Protein AF-A0A318Q8C8-F1 (afdb_monomer)

Organism: NCBI:txid2021998

Sequence (107 aa):
MRKALLVGFGILGLSGMAVTSAHADDCAQASDYDACVAKQKMRHEGHVAREKAHTAHDEASNDTRDVKDWGNRTGKKLDNWSHDTGNKMDRWSHKTGSDMSKFFTGK

Structure (mmCIF, N/CA/C/O backbone):
data_AF-A0A318Q8C8-F1
#
_entry.id   AF-A0A318Q8C8-F1
#
loop_
_atom_site.group_PDB
_atom_site.id
_atom_site.type_symbol
_atom_site.label_atom_id
_atom_site.label_alt_id
_atom_site.label_comp_id
_atom_site.label_asym_id
_atom_site.label_entity_id
_atom_site.label_seq_id
_atom_site.pdbx_PDB_ins_code
_atom_site.Cartn_x
_atom_site.Cartn_y
_atom_site.Cartn_z
_atom_site.occupancy
_atom_site.B_iso_or_equiv
_atom_site.auth_seq_id
_atom_site.auth_comp_id
_atom_site.auth_asym_id
_atom_site.auth_atom_id
_atom_site.pdbx_PDB_model_num
ATOM 1 N N . MET A 1 1 ? -26.235 4.166 -9.195 1.00 38.91 1 MET A N 1
ATOM 2 C CA . MET A 1 1 ? -25.987 4.160 -10.651 1.00 38.91 1 MET A CA 1
ATOM 3 C C . MET A 1 1 ? -24.550 4.599 -10.914 1.00 38.91 1 MET A C 1
ATOM 5 O O . MET A 1 1 ? -24.144 5.603 -10.359 1.00 38.91 1 MET A O 1
ATOM 9 N N . ARG A 1 2 ? -23.833 3.801 -11.725 1.00 42.03 2 ARG A N 1
ATOM 10 C CA . ARG A 1 2 ? -22.588 4.057 -12.489 1.00 42.03 2 ARG A CA 1
ATOM 11 C C . ARG A 1 2 ? -21.310 4.490 -11.738 1.00 42.03 2 ARG A C 1
ATOM 13 O O . ARG A 1 2 ? -21.068 5.663 -11.493 1.00 42.03 2 ARG A O 1
ATOM 20 N N . LYS A 1 3 ? -20.449 3.488 -11.504 1.00 42.53 3 LYS A N 1
ATOM 21 C CA . LYS A 1 3 ? -18.989 3.600 -11.351 1.00 42.53 3 LYS A CA 1
ATOM 22 C C . LYS A 1 3 ? -18.372 3.913 -12.723 1.00 42.53 3 LYS A C 1
ATOM 24 O O . LYS A 1 3 ? -18.685 3.210 -13.679 1.00 42.53 3 LYS A O 1
ATOM 29 N N . ALA A 1 4 ? -17.495 4.908 -12.811 1.00 48.88 4 ALA A N 1
ATOM 30 C CA . ALA A 1 4 ? -16.668 5.162 -13.989 1.00 48.88 4 ALA A CA 1
ATOM 31 C C . ALA A 1 4 ? -15.197 4.952 -13.607 1.00 48.88 4 ALA A C 1
ATOM 33 O O . ALA A 1 4 ? -14.548 5.850 -13.081 1.00 48.88 4 ALA A O 1
ATOM 34 N N . LEU A 1 5 ? -14.692 3.737 -13.827 1.00 49.25 5 LEU A N 1
ATOM 35 C CA . LEU A 1 5 ? -13.258 3.456 -13.864 1.00 49.25 5 LEU A CA 1
ATOM 36 C C . LEU A 1 5 ? -12.826 3.567 -15.326 1.00 49.25 5 LEU A C 1
ATOM 38 O O . LEU A 1 5 ? -12.934 2.610 -16.088 1.00 49.25 5 LEU A O 1
ATOM 42 N N . LEU A 1 6 ? -12.390 4.760 -15.725 1.00 50.31 6 LEU A N 1
ATOM 43 C CA . LEU A 1 6 ? -11.644 4.954 -16.963 1.00 50.31 6 LEU A CA 1
ATOM 44 C C . LEU A 1 6 ? -10.169 4.701 -16.651 1.00 50.31 6 LEU A C 1
ATOM 46 O O . LEU A 1 6 ? -9.428 5.611 -16.293 1.00 50.31 6 LEU A O 1
ATOM 50 N N . VAL A 1 7 ? -9.756 3.439 -16.761 1.00 51.81 7 VAL A N 1
ATOM 51 C CA . VAL A 1 7 ? -8.338 3.080 -16.855 1.00 51.81 7 VAL A CA 1
ATOM 52 C C . VAL A 1 7 ? -7.919 3.381 -18.289 1.00 51.81 7 VAL A C 1
ATOM 54 O O . VAL A 1 7 ? -8.102 2.573 -19.198 1.00 51.81 7 VAL A O 1
ATOM 57 N N . GLY A 1 8 ? -7.445 4.606 -18.504 1.00 47.47 8 GLY A N 1
ATOM 58 C CA . GLY A 1 8 ? -6.862 5.027 -19.768 1.00 47.47 8 GLY A CA 1
ATOM 59 C C . GLY A 1 8 ? -5.532 4.318 -19.991 1.00 47.47 8 GLY A C 1
ATOM 60 O O . GLY A 1 8 ? -4.508 4.739 -19.464 1.00 47.47 8 GLY A O 1
ATOM 61 N N . PHE A 1 9 ? -5.539 3.259 -20.799 1.00 56.56 9 PHE A N 1
ATOM 62 C CA . PHE A 1 9 ? -4.336 2.761 -21.464 1.00 56.56 9 PHE A CA 1
ATOM 63 C C . PHE A 1 9 ? -3.963 3.742 -22.584 1.00 56.56 9 PHE A C 1
ATOM 65 O O . PHE A 1 9 ? -4.350 3.583 -23.740 1.00 56.56 9 PHE A O 1
ATOM 72 N N . GLY A 1 10 ? -3.262 4.810 -22.210 1.00 44.00 10 GLY A N 1
ATOM 73 C CA . GLY A 1 10 ? -2.745 5.824 -23.121 1.00 44.00 10 GLY A CA 1
ATOM 74 C C . GLY A 1 10 ? -1.294 5.544 -23.499 1.00 44.00 10 GLY A C 1
ATOM 75 O O . GLY A 1 10 ? -0.394 5.917 -22.763 1.00 44.00 10 GLY A O 1
ATOM 76 N N . ILE A 1 11 ? -1.113 4.899 -24.655 1.00 53.81 11 ILE A N 1
ATOM 77 C CA . ILE A 1 11 ? 0.009 5.050 -25.597 1.00 53.81 11 ILE A CA 1
ATOM 78 C C . ILE A 1 11 ? 1.415 4.985 -24.966 1.00 53.81 11 ILE A C 1
ATOM 80 O O . ILE A 1 11 ? 2.000 5.994 -24.576 1.00 53.81 11 ILE A O 1
ATOM 84 N N . LEU A 1 12 ? 2.023 3.793 -25.002 1.00 51.56 12 LEU A N 1
ATOM 85 C CA . LEU A 1 12 ? 3.482 3.667 -25.053 1.00 51.56 12 LEU A CA 1
ATOM 86 C C . LEU A 1 12 ? 3.952 4.333 -26.351 1.00 51.56 12 LEU A C 1
ATOM 88 O O . LEU A 1 12 ? 3.961 3.719 -27.417 1.00 51.56 12 LEU A O 1
ATOM 92 N N . GLY A 1 13 ? 4.263 5.626 -26.256 1.00 45.12 13 GLY A N 1
ATOM 93 C CA . GLY A 1 13 ? 4.914 6.382 -27.310 1.00 45.12 13 GLY A CA 1
ATOM 94 C C . GLY A 1 13 ? 6.204 5.668 -27.674 1.00 45.12 13 GLY A C 1
ATOM 95 O O . GLY A 1 13 ? 7.108 5.528 -26.849 1.00 45.12 13 GLY A O 1
ATOM 96 N N . LEU A 1 14 ? 6.245 5.172 -28.904 1.00 54.75 14 LEU A N 1
ATOM 97 C CA . LEU A 1 14 ? 7.402 4.556 -29.523 1.00 54.75 14 LEU A CA 1
ATOM 98 C C . LEU A 1 14 ? 8.456 5.654 -29.759 1.00 54.75 14 LEU A C 1
ATOM 100 O O . LEU A 1 14 ? 8.647 6.122 -30.875 1.00 54.75 14 LEU A O 1
ATOM 104 N N . SER A 1 15 ? 9.130 6.103 -28.701 1.00 47.97 15 SER A N 1
ATOM 105 C CA . SER A 1 15 ? 10.286 7.001 -28.790 1.00 47.97 15 SER A CA 1
ATOM 106 C C . SER A 1 15 ? 11.523 6.201 -29.193 1.00 47.97 15 SER A C 1
ATOM 108 O O . SER A 1 15 ? 12.512 6.126 -28.471 1.00 47.97 15 SER A O 1
ATOM 110 N N . GLY A 1 16 ? 11.456 5.546 -30.349 1.00 51.94 16 GLY A N 1
ATOM 111 C CA . GLY A 1 16 ? 12.640 5.093 -31.053 1.00 51.94 16 GLY A CA 1
ATOM 112 C C . GLY A 1 16 ? 13.087 6.230 -31.951 1.00 51.94 16 GLY A C 1
ATOM 113 O O . GLY A 1 16 ? 12.401 6.472 -32.930 1.00 51.94 16 GLY A O 1
ATOM 114 N N . MET A 1 17 ? 14.175 6.922 -31.596 1.00 49.19 17 MET A N 1
ATOM 115 C CA . MET A 1 17 ? 15.097 7.662 -32.485 1.00 49.19 17 MET A CA 1
ATOM 116 C C . MET A 1 17 ? 15.894 8.691 -31.669 1.00 49.19 17 MET A C 1
ATOM 118 O O . MET A 1 17 ? 15.594 9.876 -31.685 1.00 49.19 17 MET A O 1
ATOM 122 N N . ALA A 1 18 ? 16.913 8.230 -30.943 1.00 46.72 18 ALA A N 1
ATOM 123 C CA . ALA A 1 18 ? 18.075 9.043 -30.562 1.00 46.72 18 ALA A CA 1
ATOM 124 C C . ALA A 1 18 ? 19.176 8.121 -30.018 1.00 46.72 18 ALA A C 1
ATOM 126 O O . ALA A 1 18 ? 19.564 8.199 -28.859 1.00 46.72 18 ALA A O 1
ATOM 127 N N . VAL A 1 19 ? 19.652 7.190 -30.843 1.00 50.44 19 VAL A N 1
ATOM 128 C CA . VAL A 1 19 ? 20.872 6.432 -30.536 1.00 50.44 19 VAL A CA 1
ATOM 129 C C . VAL A 1 19 ? 21.773 6.528 -31.754 1.00 50.44 19 VAL A C 1
ATOM 131 O O . VAL A 1 19 ? 21.884 5.597 -32.541 1.00 50.44 19 VAL A O 1
ATOM 134 N N . THR A 1 20 ? 22.340 7.707 -31.978 1.00 52.28 20 THR A N 1
ATOM 135 C CA . THR A 1 20 ? 23.232 7.951 -33.117 1.00 52.28 20 THR A CA 1
ATOM 136 C C . THR A 1 20 ? 24.410 8.801 -32.660 1.00 52.28 20 THR A C 1
ATOM 138 O O . THR A 1 20 ? 24.483 9.983 -32.976 1.00 52.28 20 THR A O 1
ATOM 141 N N . SER A 1 21 ? 25.298 8.210 -31.860 1.00 49.47 21 SER A N 1
ATOM 142 C CA . SER A 1 21 ? 26.717 8.610 -31.820 1.00 49.47 21 SER A CA 1
ATOM 143 C C . SER A 1 21 ? 27.542 7.688 -30.925 1.00 49.47 21 SER A C 1
ATOM 145 O O . SER A 1 21 ? 28.518 7.137 -31.399 1.00 49.47 21 SER A O 1
ATOM 147 N N . ALA A 1 22 ? 27.119 7.405 -29.688 1.00 52.91 22 ALA A N 1
ATOM 148 C CA . ALA A 1 22 ? 27.975 6.680 -28.732 1.00 52.91 22 ALA A CA 1
ATOM 149 C C . ALA A 1 22 ? 28.172 5.169 -29.008 1.00 52.91 22 ALA A C 1
ATOM 151 O O . ALA A 1 22 ? 29.115 4.578 -28.499 1.00 52.91 22 ALA A O 1
ATOM 152 N N . HIS A 1 23 ?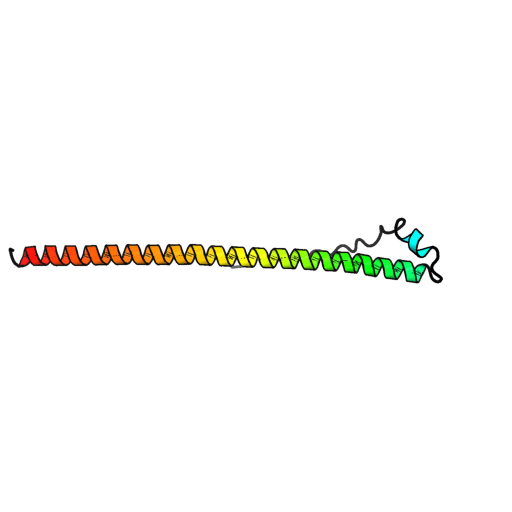 27.292 4.531 -29.788 1.00 53.00 23 HIS A N 1
ATOM 153 C CA . HIS A 1 23 ? 27.358 3.089 -30.094 1.00 53.00 23 HIS A CA 1
ATOM 154 C C . HIS A 1 23 ? 27.922 2.777 -31.487 1.00 53.00 23 HIS A C 1
ATOM 156 O O . HIS A 1 23 ? 28.181 1.622 -31.810 1.00 53.00 23 HIS A O 1
ATOM 162 N N . ALA A 1 24 ? 28.092 3.800 -32.327 1.00 55.44 24 ALA A N 1
ATOM 163 C CA . ALA A 1 24 ? 28.629 3.629 -33.673 1.00 55.44 24 ALA A CA 1
ATOM 164 C C . ALA A 1 24 ? 30.132 3.307 -33.637 1.00 55.44 24 ALA A C 1
ATOM 166 O O . ALA A 1 24 ? 30.601 2.488 -34.425 1.00 55.44 24 ALA A O 1
ATOM 167 N N . ASP A 1 25 ? 30.863 3.896 -32.685 1.00 62.47 25 ASP A N 1
ATOM 168 C CA . ASP A 1 25 ? 32.318 3.761 -32.572 1.00 62.47 25 ASP A CA 1
ATOM 169 C C . ASP A 1 25 ? 32.763 2.338 -32.173 1.00 62.47 25 ASP A C 1
ATOM 171 O O . ASP A 1 25 ? 33.745 1.833 -32.715 1.00 62.47 25 ASP A O 1
ATOM 175 N N . ASP A 1 26 ? 32.003 1.638 -31.319 1.00 69.56 26 ASP A N 1
ATOM 176 C CA . ASP A 1 26 ? 32.272 0.234 -30.944 1.00 69.56 26 ASP A CA 1
ATOM 177 C C . ASP A 1 26 ? 32.000 -0.752 -32.095 1.00 69.56 26 ASP A C 1
ATOM 179 O O . ASP A 1 26 ? 32.615 -1.816 -32.187 1.00 69.56 26 ASP A O 1
ATOM 183 N N . CYS A 1 27 ? 31.073 -0.402 -32.990 1.00 78.62 27 CYS A N 1
ATOM 184 C CA . CYS A 1 27 ? 30.696 -1.219 -34.142 1.00 78.62 27 CYS A CA 1
ATOM 185 C C . CYS A 1 27 ? 31.500 -0.890 -35.408 1.00 78.62 27 CYS A C 1
ATOM 187 O O . CYS A 1 27 ? 31.387 -1.615 -36.395 1.00 78.62 27 CYS A O 1
ATOM 189 N N . ALA A 1 28 ? 32.337 0.153 -35.395 1.00 75.44 28 ALA A N 1
ATOM 190 C CA . ALA A 1 28 ? 33.095 0.607 -36.563 1.00 75.44 28 ALA A CA 1
ATOM 191 C C . ALA A 1 28 ? 34.111 -0.431 -37.086 1.00 75.44 28 ALA A C 1
ATOM 193 O O . ALA A 1 28 ? 34.444 -0.425 -38.269 1.00 75.44 28 ALA A O 1
ATOM 194 N N . GLN A 1 29 ? 34.586 -1.341 -36.226 1.00 78.56 29 GLN A N 1
ATOM 195 C CA . GLN A 1 29 ? 35.453 -2.469 -36.605 1.00 78.56 29 GLN A CA 1
ATOM 196 C C . GLN A 1 29 ? 34.688 -3.779 -36.859 1.00 78.56 29 GLN A C 1
ATOM 198 O O . GLN A 1 29 ? 35.304 -4.798 -37.181 1.00 78.56 29 GLN A O 1
ATOM 203 N N . ALA A 1 30 ? 33.361 -3.796 -36.704 1.00 80.31 30 ALA A N 1
ATOM 204 C CA . ALA A 1 30 ? 32.572 -4.995 -36.942 1.00 80.31 30 ALA A CA 1
ATOM 205 C C . ALA A 1 30 ? 32.485 -5.301 -38.445 1.00 80.31 30 ALA A C 1
ATOM 207 O O . ALA A 1 30 ? 32.282 -4.412 -39.266 1.00 80.31 30 ALA A O 1
ATOM 208 N N . SER A 1 31 ? 32.575 -6.586 -38.801 1.00 79.12 31 SER A N 1
ATOM 209 C CA . SER A 1 31 ? 32.413 -7.043 -40.192 1.00 79.12 31 SER A CA 1
ATOM 210 C C . SER A 1 31 ? 31.022 -6.745 -40.768 1.00 79.12 31 SER A C 1
ATOM 212 O O . SER A 1 31 ? 30.868 -6.731 -41.986 1.00 79.12 31 SER A O 1
ATOM 214 N N . ASP A 1 32 ? 30.023 -6.552 -39.906 1.00 85.50 32 ASP A N 1
ATOM 215 C CA . ASP A 1 32 ? 28.659 -6.167 -40.260 1.00 85.50 32 ASP A CA 1
ATOM 216 C C . ASP A 1 32 ? 28.183 -5.104 -39.258 1.00 85.50 32 ASP A C 1
ATOM 218 O O . ASP A 1 32 ? 27.825 -5.400 -38.110 1.00 85.50 32 ASP A O 1
ATOM 222 N N . TYR A 1 33 ? 28.274 -3.847 -39.689 1.00 83.56 33 TYR A N 1
ATOM 223 C CA . TYR A 1 33 ? 27.965 -2.674 -38.877 1.00 83.56 33 TYR A CA 1
ATOM 224 C C . TYR A 1 33 ? 26.481 -2.624 -38.489 1.00 83.56 33 TYR A C 1
ATOM 226 O O . TYR A 1 33 ? 26.160 -2.413 -37.317 1.00 83.56 33 TYR A O 1
ATOM 234 N N . ASP A 1 34 ? 25.575 -2.891 -39.435 1.00 84.25 34 ASP A N 1
ATOM 235 C CA . ASP A 1 34 ? 24.129 -2.834 -39.199 1.00 84.25 34 ASP A CA 1
ATOM 236 C C . ASP A 1 34 ? 23.685 -3.916 -38.208 1.00 84.25 34 ASP A C 1
ATOM 238 O O . ASP A 1 34 ? 22.917 -3.641 -37.278 1.00 84.25 34 ASP A O 1
ATOM 242 N N . ALA A 1 35 ? 24.225 -5.133 -38.334 1.00 84.31 35 ALA A N 1
ATOM 243 C CA . ALA A 1 35 ? 23.962 -6.202 -37.376 1.00 84.31 35 ALA A CA 1
ATOM 244 C C . ALA A 1 35 ? 24.497 -5.870 -35.970 1.00 84.31 35 ALA A C 1
ATOM 246 O O . ALA A 1 35 ? 23.846 -6.182 -34.964 1.00 84.31 35 ALA A O 1
ATOM 247 N N . CYS A 1 36 ? 25.665 -5.224 -35.880 1.00 87.25 36 CYS A N 1
ATOM 248 C CA . CYS A 1 36 ? 26.261 -4.812 -34.610 1.00 87.25 36 CYS A CA 1
ATOM 249 C C . CYS A 1 36 ? 25.408 -3.750 -33.897 1.00 87.25 36 CYS A C 1
ATOM 251 O O . CYS A 1 36 ? 25.019 -3.945 -32.739 1.00 87.25 36 CYS A O 1
ATOM 253 N N . VAL A 1 37 ? 25.024 -2.685 -34.609 1.00 85.75 37 VAL A N 1
ATOM 254 C CA . VAL A 1 37 ? 24.189 -1.600 -34.071 1.00 85.75 37 VAL A CA 1
ATOM 255 C C . VAL A 1 37 ? 22.815 -2.124 -33.648 1.00 85.75 37 VAL A C 1
ATOM 257 O O . VAL A 1 37 ? 22.342 -1.817 -32.549 1.00 85.75 37 VAL A O 1
ATOM 260 N N . ALA A 1 38 ? 22.187 -2.978 -34.465 1.00 86.25 38 ALA A N 1
ATOM 261 C CA . ALA A 1 38 ? 20.909 -3.601 -34.126 1.00 86.25 38 ALA A CA 1
ATOM 262 C C . ALA A 1 38 ? 21.001 -4.432 -32.835 1.00 86.25 38 ALA A C 1
ATOM 264 O O . ALA A 1 38 ? 20.150 -4.318 -31.949 1.00 86.25 38 ALA A O 1
ATOM 265 N N . LYS A 1 39 ? 22.063 -5.231 -32.678 1.00 84.75 39 LYS A N 1
ATOM 266 C CA . LYS A 1 39 ? 22.284 -6.042 -31.474 1.00 84.75 39 LYS A CA 1
ATOM 267 C C . LYS A 1 39 ? 22.503 -5.179 -30.233 1.00 84.75 39 LYS A C 1
ATOM 269 O O . LYS A 1 39 ? 21.986 -5.511 -29.165 1.00 84.75 39 LYS A O 1
ATOM 274 N N . GLN A 1 40 ? 23.246 -4.083 -30.353 1.00 85.88 40 GLN A N 1
ATOM 275 C CA . GLN A 1 40 ? 23.514 -3.184 -29.233 1.00 85.88 40 GLN A CA 1
ATOM 276 C C . GLN A 1 40 ? 22.256 -2.428 -28.799 1.00 85.88 40 GLN A C 1
ATOM 278 O O . GLN A 1 40 ? 21.994 -2.329 -27.601 1.00 85.88 40 GLN A O 1
ATOM 283 N N . LYS A 1 41 ? 21.415 -2.013 -29.753 1.00 85.56 41 LYS A N 1
ATOM 284 C CA . LYS A 1 41 ? 20.097 -1.438 -29.464 1.00 85.56 41 LYS A CA 1
ATOM 285 C C . LYS A 1 41 ? 19.213 -2.411 -28.682 1.00 85.56 41 LYS A C 1
ATOM 287 O O . LYS A 1 41 ? 18.715 -2.055 -27.619 1.00 85.56 41 LYS A O 1
ATOM 292 N N . MET A 1 42 ? 19.109 -3.662 -29.133 1.00 80.56 42 MET A N 1
ATOM 293 C CA . MET A 1 42 ? 18.342 -4.697 -28.425 1.00 80.56 42 MET A CA 1
ATOM 294 C C . MET A 1 42 ? 18.892 -4.980 -27.022 1.00 80.56 42 MET A C 1
ATOM 296 O O . MET A 1 42 ? 18.130 -5.213 -26.084 1.00 80.56 42 MET A O 1
ATOM 300 N N . ARG A 1 43 ? 20.220 -4.951 -26.847 1.00 85.75 43 ARG A N 1
ATOM 301 C CA . ARG A 1 43 ? 20.853 -5.076 -25.526 1.00 85.75 43 ARG A CA 1
ATOM 302 C C . ARG A 1 43 ? 20.484 -3.904 -24.627 1.00 85.75 43 ARG A C 1
ATOM 304 O O . ARG A 1 43 ? 20.082 -4.144 -23.495 1.00 85.75 43 ARG A O 1
ATOM 311 N N . HIS A 1 44 ? 20.601 -2.673 -25.116 1.00 85.81 44 HIS A N 1
ATOM 312 C CA . HIS A 1 44 ? 20.274 -1.473 -24.352 1.00 85.81 44 HIS A CA 1
ATOM 313 C C . HIS A 1 44 ? 18.800 -1.461 -23.937 1.00 85.81 44 HIS A C 1
ATOM 315 O O . HIS A 1 44 ? 18.496 -1.341 -22.754 1.00 85.81 44 HIS A O 1
ATOM 321 N N . GLU A 1 45 ? 17.888 -1.696 -24.881 1.00 86.38 45 GLU A N 1
ATOM 322 C CA . GLU A 1 45 ? 16.454 -1.799 -24.601 1.00 86.38 45 GLU A CA 1
ATOM 323 C C . GLU A 1 45 ? 16.151 -2.940 -23.620 1.00 86.38 45 GLU A C 1
ATOM 325 O O . GLU A 1 45 ? 15.363 -2.765 -22.691 1.00 86.38 45 GLU A O 1
ATOM 330 N N . GLY A 1 46 ? 16.836 -4.081 -23.751 1.00 88.25 46 GLY A N 1
ATOM 331 C CA . GLY A 1 46 ? 16.740 -5.191 -22.806 1.00 88.25 46 GLY A CA 1
ATOM 332 C C . GLY A 1 46 ? 17.239 -4.841 -21.399 1.00 88.25 46 GLY A C 1
ATOM 333 O O . GLY A 1 46 ? 16.618 -5.242 -20.415 1.00 88.25 46 GLY A O 1
ATOM 334 N N . HIS A 1 47 ? 18.327 -4.076 -21.281 1.00 89.94 47 HIS A N 1
ATOM 335 C CA . HIS A 1 47 ? 18.841 -3.596 -19.998 1.00 89.94 47 HIS A CA 1
ATOM 336 C C . HIS A 1 47 ? 17.874 -2.612 -19.338 1.00 89.94 47 HIS A C 1
ATOM 338 O O . HIS A 1 47 ? 17.544 -2.799 -18.171 1.00 89.94 47 HIS A O 1
ATOM 344 N N . VAL A 1 48 ? 17.352 -1.644 -20.094 1.00 91.06 48 VAL A N 1
ATOM 345 C CA . VAL A 1 48 ? 16.363 -0.673 -19.603 1.00 91.06 48 VAL A CA 1
ATOM 346 C C . VAL A 1 48 ? 15.068 -1.370 -19.182 1.00 91.06 48 VAL A C 1
ATOM 348 O O . VAL A 1 48 ? 14.513 -1.075 -18.125 1.00 91.06 48 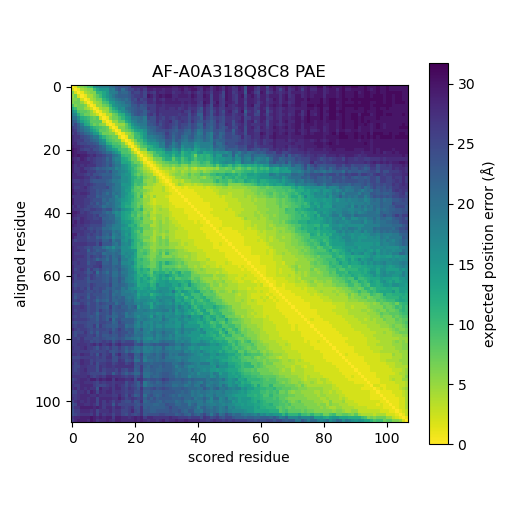VAL A O 1
ATOM 351 N N . ALA A 1 49 ? 14.575 -2.323 -19.978 1.00 90.56 49 ALA A N 1
ATOM 352 C CA . ALA A 1 49 ? 13.388 -3.100 -19.630 1.00 90.56 49 ALA A CA 1
ATOM 353 C C . ALA A 1 49 ? 13.606 -3.929 -18.356 1.00 90.56 49 ALA A C 1
ATOM 355 O O . ALA A 1 49 ? 12.731 -3.983 -17.492 1.00 90.56 49 ALA A O 1
ATOM 356 N N . ARG A 1 50 ? 14.787 -4.541 -18.214 1.00 89.94 50 ARG A N 1
ATOM 357 C CA . ARG A 1 50 ? 15.163 -5.296 -17.016 1.00 89.94 50 ARG A CA 1
ATOM 358 C C . ARG A 1 50 ? 15.239 -4.395 -15.788 1.00 89.94 50 ARG A C 1
ATOM 360 O O . ARG A 1 50 ? 14.699 -4.770 -14.757 1.00 89.94 50 ARG A O 1
ATOM 367 N N . GLU A 1 51 ? 15.889 -3.243 -15.886 1.00 92.19 51 GLU A N 1
ATOM 368 C CA . GLU A 1 51 ? 15.991 -2.273 -14.793 1.00 92.19 51 GLU A CA 1
ATOM 369 C C . GLU A 1 51 ? 14.605 -1.840 -14.310 1.00 92.19 51 GLU A C 1
ATOM 371 O O . GLU A 1 51 ? 14.298 -1.990 -13.132 1.00 92.19 51 GLU A O 1
ATOM 376 N N . LYS A 1 52 ? 13.720 -1.446 -15.235 1.00 93.06 52 LYS A N 1
ATOM 377 C CA . LYS A 1 52 ? 12.330 -1.102 -14.905 1.00 93.06 52 LYS A CA 1
ATOM 378 C C . LYS A 1 52 ? 11.583 -2.251 -14.231 1.00 93.06 52 LYS A C 1
ATOM 380 O O . LYS A 1 52 ? 10.814 -2.011 -13.306 1.00 93.06 52 LYS A O 1
ATOM 385 N N . ALA A 1 53 ? 11.799 -3.489 -14.677 1.00 88.94 53 ALA A N 1
ATOM 386 C CA . ALA A 1 53 ? 11.188 -4.660 -14.053 1.00 88.94 53 ALA A CA 1
ATOM 387 C C . ALA A 1 53 ? 11.696 -4.890 -12.618 1.00 88.94 53 ALA A C 1
ATOM 389 O O . ALA A 1 53 ? 10.896 -5.241 -11.754 1.00 88.94 53 ALA A O 1
ATOM 390 N N . HIS A 1 54 ? 12.988 -4.663 -12.350 1.00 90.12 54 HIS A N 1
ATOM 391 C CA . HIS A 1 54 ? 13.543 -4.725 -10.990 1.00 90.12 54 HIS A CA 1
ATOM 392 C C . HIS A 1 54 ? 12.962 -3.631 -10.101 1.00 90.12 54 HIS A C 1
ATOM 394 O O . HIS A 1 54 ? 12.472 -3.938 -9.021 1.00 90.12 54 HIS A O 1
ATOM 400 N N . THR A 1 55 ? 12.916 -2.386 -10.578 1.00 91.69 55 THR A N 1
ATOM 401 C CA . THR A 1 55 ? 12.315 -1.278 -9.824 1.00 91.69 55 THR A CA 1
ATOM 402 C C . THR A 1 55 ? 10.851 -1.554 -9.488 1.00 91.69 55 THR A C 1
ATOM 404 O O . THR A 1 55 ? 10.465 -1.455 -8.329 1.00 91.69 55 THR A O 1
ATOM 407 N N . ALA A 1 56 ? 10.046 -1.984 -10.465 1.00 89.56 56 ALA A N 1
ATOM 408 C CA . ALA A 1 56 ? 8.640 -2.312 -10.231 1.00 89.56 56 ALA A CA 1
ATOM 409 C C . ALA A 1 56 ? 8.464 -3.474 -9.236 1.00 89.56 56 ALA A C 1
ATOM 411 O O . ALA A 1 56 ? 7.531 -3.476 -8.434 1.00 89.56 56 ALA A O 1
ATOM 412 N N . HIS A 1 57 ? 9.357 -4.468 -9.272 1.00 89.25 57 HIS A N 1
ATOM 413 C CA . HIS A 1 57 ? 9.349 -5.569 -8.313 1.00 89.25 57 HIS A CA 1
ATOM 414 C C . HIS A 1 57 ? 9.687 -5.094 -6.892 1.00 89.25 57 HIS A C 1
ATOM 416 O O . HIS A 1 57 ? 9.020 -5.493 -5.935 1.00 89.25 57 HIS A O 1
ATOM 422 N N . ASP A 1 58 ? 10.691 -4.232 -6.743 1.00 90.12 58 ASP A N 1
ATOM 423 C CA . ASP A 1 58 ? 11.097 -3.690 -5.446 1.00 90.12 58 ASP A CA 1
ATOM 424 C C . ASP A 1 58 ? 10.020 -2.777 -4.851 1.00 90.12 58 ASP A C 1
ATOM 426 O O . ASP A 1 58 ? 9.702 -2.894 -3.666 1.00 90.12 58 ASP A O 1
ATOM 430 N N . GLU A 1 59 ? 9.389 -1.941 -5.677 1.00 89.62 59 GLU A N 1
ATOM 431 C CA . GLU A 1 59 ? 8.238 -1.122 -5.288 1.00 89.62 59 GLU A CA 1
ATOM 432 C C . GLU A 1 59 ? 7.067 -1.991 -4.813 1.00 89.62 59 GLU A C 1
ATOM 434 O O . GLU A 1 59 ? 6.544 -1.775 -3.719 1.00 89.62 59 GLU A O 1
ATOM 439 N N . ALA A 1 60 ? 6.695 -3.024 -5.578 1.00 86.38 60 ALA A N 1
ATOM 440 C CA . ALA A 1 60 ? 5.619 -3.943 -5.203 1.00 86.38 60 ALA A CA 1
ATOM 441 C C . ALA A 1 60 ? 5.933 -4.727 -3.916 1.00 86.38 60 ALA A C 1
ATOM 443 O O . ALA A 1 60 ? 5.049 -4.969 -3.086 1.00 86.38 60 ALA A O 1
ATOM 444 N N . SER A 1 61 ? 7.195 -5.119 -3.727 1.00 85.00 61 SER A N 1
ATOM 445 C CA . SER A 1 61 ? 7.671 -5.774 -2.506 1.00 85.00 61 SER A CA 1
ATOM 446 C C . SER A 1 61 ? 7.566 -4.841 -1.300 1.00 85.00 61 SER A C 1
ATOM 448 O O . SER A 1 61 ? 7.095 -5.261 -0.238 1.00 85.00 61 SER A O 1
ATOM 450 N N . ASN A 1 62 ? 7.954 -3.574 -1.460 1.00 88.56 62 ASN A N 1
ATOM 451 C CA . ASN A 1 62 ? 7.879 -2.584 -0.395 1.00 88.56 62 ASN A CA 1
ATOM 452 C C . ASN A 1 62 ? 6.425 -2.272 -0.009 1.00 88.56 62 ASN A C 1
ATOM 454 O O . ASN A 1 62 ? 6.074 -2.390 1.163 1.00 88.56 62 ASN A O 1
ATOM 458 N N . ASP A 1 63 ? 5.554 -2.019 -0.988 1.00 88.81 63 ASP A N 1
ATOM 459 C CA . ASP A 1 63 ? 4.123 -1.783 -0.750 1.00 88.81 63 ASP A CA 1
ATOM 460 C C . ASP A 1 63 ? 3.463 -2.977 -0.036 1.00 88.81 63 ASP A C 1
ATOM 462 O O . ASP A 1 63 ? 2.763 -2.834 0.968 1.00 88.81 63 ASP A O 1
ATOM 466 N N . THR A 1 64 ? 3.793 -4.203 -0.459 1.00 88.19 64 THR A N 1
ATOM 467 C CA . THR A 1 64 ? 3.306 -5.421 0.205 1.00 88.19 64 THR A CA 1
ATOM 468 C C . THR A 1 64 ? 3.759 -5.508 1.667 1.00 88.19 64 THR A C 1
ATOM 470 O O . THR A 1 64 ? 3.015 -6.000 2.523 1.00 88.19 64 THR A O 1
ATOM 473 N N . ARG A 1 65 ? 4.987 -5.078 1.981 1.00 90.00 65 ARG A N 1
ATOM 474 C CA . ARG A 1 65 ? 5.503 -5.059 3.359 1.00 90.00 65 ARG A CA 1
ATOM 475 C C . ARG A 1 65 ? 4.793 -4.003 4.199 1.00 90.00 65 ARG A C 1
ATOM 477 O O . ARG A 1 65 ? 4.415 -4.315 5.329 1.00 90.00 65 ARG A O 1
ATOM 484 N N . ASP A 1 66 ? 4.563 -2.823 3.641 1.00 90.50 66 ASP A N 1
ATOM 485 C CA . ASP A 1 66 ? 3.887 -1.719 4.322 1.00 90.50 66 ASP A CA 1
ATOM 486 C C . ASP A 1 66 ? 2.435 -2.075 4.656 1.00 90.50 66 ASP A C 1
ATOM 488 O O . ASP A 1 66 ? 1.996 -1.898 5.796 1.00 90.50 66 ASP A O 1
ATOM 492 N N . VAL A 1 67 ? 1.708 -2.688 3.716 1.00 89.62 67 VAL A N 1
ATOM 493 C CA . VAL A 1 67 ? 0.339 -3.177 3.949 1.00 89.62 67 VAL A CA 1
ATOM 494 C C . VAL A 1 67 ? 0.307 -4.245 5.046 1.00 89.62 67 VAL A C 1
ATOM 496 O O . VAL A 1 67 ? -0.559 -4.209 5.926 1.00 89.62 67 VAL A O 1
ATOM 499 N N . LYS A 1 68 ? 1.257 -5.189 5.037 1.00 90.25 68 LYS A N 1
ATOM 500 C CA . LYS A 1 68 ? 1.353 -6.228 6.078 1.00 90.25 68 LYS A CA 1
ATOM 501 C C . LYS A 1 68 ? 1.634 -5.633 7.454 1.00 90.25 68 LYS A C 1
ATOM 503 O O . LYS A 1 68 ? 0.999 -6.038 8.430 1.00 90.25 68 LYS A O 1
ATOM 508 N N . ASP A 1 69 ? 2.558 -4.681 7.549 1.00 92.56 69 ASP A N 1
ATOM 509 C CA . ASP A 1 69 ? 2.889 -4.033 8.818 1.00 92.56 69 ASP A CA 1
ATOM 510 C C . ASP A 1 69 ? 1.722 -3.181 9.333 1.00 92.56 69 ASP A C 1
ATOM 512 O O . ASP A 1 69 ? 1.356 -3.264 10.508 1.00 92.56 69 ASP A O 1
ATOM 516 N N . TRP A 1 70 ? 1.053 -2.440 8.447 1.00 92.31 70 TRP A N 1
ATOM 517 C CA . TRP A 1 70 ? -0.162 -1.705 8.787 1.00 92.31 70 TRP A CA 1
ATOM 518 C C . TRP A 1 70 ? -1.263 -2.629 9.324 1.00 92.31 70 TRP A C 1
ATOM 520 O O . TRP A 1 70 ? -1.853 -2.343 10.372 1.00 92.31 70 TRP A O 1
ATOM 530 N N . GLY A 1 71 ? -1.502 -3.761 8.654 1.00 92.12 71 GLY A N 1
ATOM 531 C CA . GLY A 1 71 ? -2.473 -4.766 9.084 1.00 92.12 71 GLY A CA 1
ATOM 532 C C . GLY A 1 71 ? -2.137 -5.339 10.462 1.00 92.12 71 GLY A C 1
ATOM 533 O O . GLY A 1 71 ? -2.996 -5.388 11.338 1.00 92.12 71 GLY A O 1
ATOM 534 N N . ASN A 1 72 ? -0.869 -5.681 10.698 1.00 94.19 72 ASN A N 1
ATOM 535 C CA . ASN A 1 72 ? -0.395 -6.193 11.984 1.00 94.19 72 ASN A CA 1
ATOM 536 C C . ASN A 1 72 ? -0.535 -5.159 13.116 1.00 94.19 72 ASN A C 1
ATOM 538 O O . ASN A 1 72 ? -1.030 -5.478 14.196 1.00 94.19 72 ASN A O 1
ATOM 542 N N . ARG A 1 73 ? -0.148 -3.898 12.881 1.00 93.50 73 ARG A N 1
ATOM 543 C CA . ARG A 1 73 ? -0.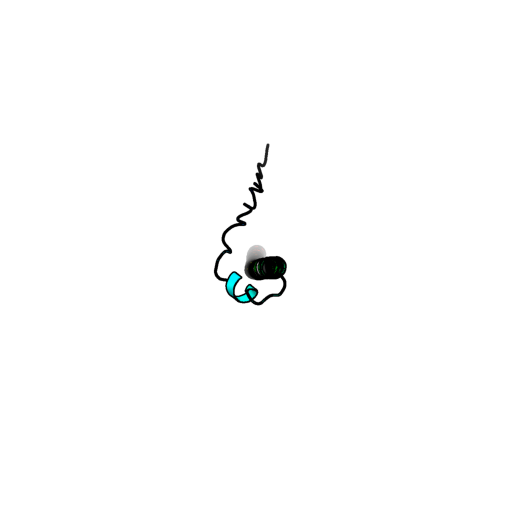299 -2.813 13.867 1.00 93.50 73 ARG A CA 1
ATOM 544 C C . ARG A 1 73 ? -1.765 -2.552 14.201 1.00 93.50 73 ARG A C 1
ATOM 546 O O . ARG A 1 73 ? -2.096 -2.337 15.366 1.00 93.50 73 ARG A O 1
ATOM 553 N N . THR A 1 74 ? -2.628 -2.562 13.190 1.00 93.00 74 THR A N 1
ATOM 554 C CA . THR A 1 74 ? -4.069 -2.342 13.359 1.00 93.00 74 THR A CA 1
ATOM 555 C C . THR A 1 74 ? -4.718 -3.505 14.103 1.00 93.00 74 THR A C 1
ATOM 557 O O . THR A 1 74 ? -5.438 -3.262 15.069 1.00 93.00 74 THR A O 1
ATOM 560 N N . GLY A 1 75 ? -4.392 -4.748 13.734 1.00 93.31 75 GLY A N 1
ATOM 561 C CA . GLY A 1 75 ? -4.864 -5.952 14.421 1.00 93.31 75 GLY A CA 1
ATOM 562 C C . GLY A 1 75 ? -4.488 -5.946 15.901 1.00 93.31 75 GLY A C 1
ATOM 563 O O . GLY A 1 75 ? -5.364 -5.990 16.756 1.00 93.31 75 GLY A O 1
ATOM 564 N N . LYS A 1 76 ? -3.208 -5.717 16.220 1.00 95.56 76 LYS A N 1
ATOM 565 C CA . LYS A 1 76 ? -2.743 -5.645 17.616 1.00 95.56 76 LYS A CA 1
ATOM 566 C C . LYS A 1 76 ? -3.446 -4.566 18.438 1.00 95.56 76 LYS A C 1
ATOM 568 O O . LYS A 1 76 ? -3.729 -4.775 19.615 1.00 95.56 76 LYS A O 1
ATOM 573 N N . LYS A 1 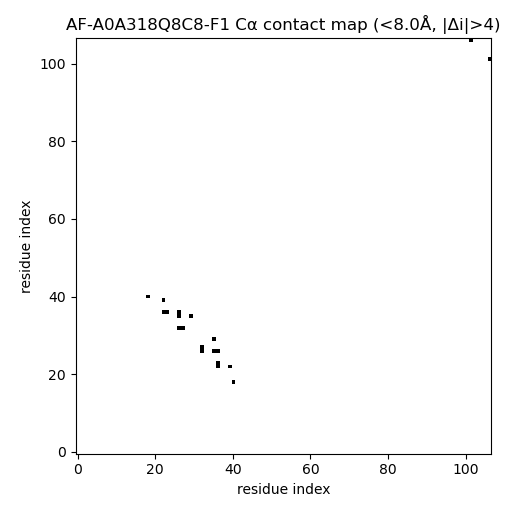77 ? -3.715 -3.398 17.845 1.00 94.56 77 LYS A N 1
ATOM 574 C CA . LYS A 1 77 ? -4.459 -2.328 18.528 1.00 94.56 77 LYS A CA 1
ATOM 575 C C . LYS A 1 77 ? -5.903 -2.733 18.803 1.00 94.56 77 LYS A C 1
ATOM 577 O O . LYS A 1 77 ? -6.400 -2.451 19.890 1.00 94.56 77 LYS A O 1
ATOM 582 N N . LEU A 1 78 ? -6.557 -3.373 17.836 1.00 93.94 78 LEU A N 1
ATOM 583 C CA . LEU A 1 78 ? -7.928 -3.851 17.977 1.00 93.94 78 LEU A CA 1
ATOM 584 C C . LEU A 1 78 ? -8.027 -4.941 19.052 1.00 93.94 78 LEU A C 1
ATOM 586 O O . LEU A 1 78 ? -8.890 -4.853 19.923 1.00 93.94 78 LEU A O 1
ATOM 590 N N . ASP A 1 79 ? -7.100 -5.897 19.046 1.00 94.31 79 ASP A N 1
ATOM 591 C CA . ASP A 1 79 ? -7.036 -6.966 20.045 1.00 94.31 79 ASP A CA 1
ATOM 592 C C . ASP A 1 79 ? -6.849 -6.395 21.454 1.00 94.31 79 ASP A C 1
ATOM 594 O O . ASP A 1 79 ? -7.583 -6.752 22.377 1.00 94.31 79 ASP A O 1
ATOM 598 N N . ASN A 1 80 ? -5.923 -5.442 21.619 1.00 95.50 80 ASN A N 1
ATOM 599 C CA . ASN A 1 80 ? -5.697 -4.794 22.909 1.00 95.50 80 ASN A CA 1
ATOM 600 C C . ASN A 1 80 ? -6.921 -3.993 23.370 1.00 95.50 80 ASN A C 1
ATOM 602 O O . ASN A 1 80 ? -7.303 -4.056 24.535 1.00 95.50 80 ASN A O 1
ATOM 606 N N . TRP A 1 81 ? -7.567 -3.264 22.456 1.00 95.25 81 TRP A N 1
ATOM 607 C CA . TRP A 1 81 ? -8.791 -2.533 22.772 1.00 95.25 81 TRP A CA 1
ATOM 608 C C . TRP A 1 81 ? -9.917 -3.474 23.213 1.00 95.25 81 TRP A C 1
ATOM 610 O O . TRP A 1 81 ? -10.599 -3.194 24.202 1.00 95.25 81 TRP A O 1
ATOM 620 N N . SER A 1 82 ? -10.091 -4.603 22.521 1.00 92.50 82 S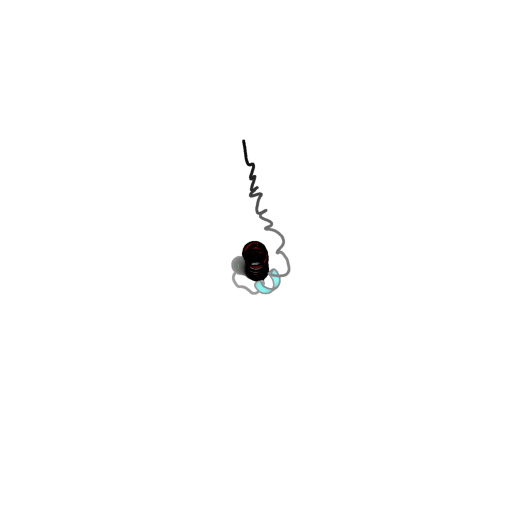ER A N 1
ATOM 621 C CA . SER A 1 82 ? -11.090 -5.615 22.868 1.00 92.50 82 SER A CA 1
ATOM 622 C C . SER A 1 82 ? -10.806 -6.228 24.237 1.00 92.50 82 SER A C 1
ATOM 624 O O . SER A 1 82 ? -11.7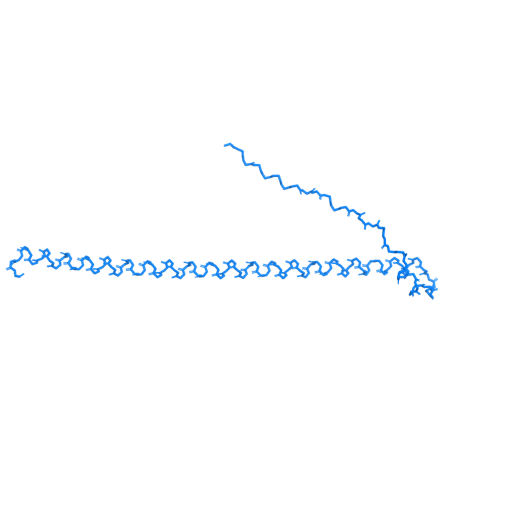20 -6.374 25.046 1.00 92.50 82 SER A O 1
ATOM 626 N N . HIS A 1 83 ? -9.542 -6.543 24.521 1.00 96.19 83 HIS A N 1
ATOM 627 C CA . HIS A 1 83 ? -9.122 -7.105 25.800 1.00 96.19 83 HIS A CA 1
ATOM 628 C C . HIS A 1 83 ? -9.351 -6.123 26.961 1.00 96.19 83 HIS A C 1
ATOM 630 O O . HIS A 1 83 ? -9.948 -6.481 27.977 1.00 96.19 83 HIS A O 1
ATOM 636 N N . ASP A 1 84 ? -8.951 -4.860 26.798 1.00 95.81 84 ASP A N 1
ATOM 637 C CA . ASP A 1 84 ? -9.155 -3.817 27.809 1.00 95.81 84 ASP A CA 1
ATOM 638 C C . ASP A 1 84 ? -10.637 -3.528 28.053 1.00 95.81 84 ASP A C 1
ATOM 640 O O . ASP A 1 84 ? -11.056 -3.286 29.189 1.00 95.81 84 ASP A O 1
ATOM 644 N N . THR A 1 85 ? -11.438 -3.544 26.989 1.00 94.62 85 THR A N 1
ATOM 645 C CA . THR A 1 85 ? -12.884 -3.331 27.075 1.00 94.62 85 THR A CA 1
ATOM 646 C C . THR A 1 85 ? -13.557 -4.497 27.786 1.00 94.62 85 THR A C 1
ATOM 648 O O . THR A 1 85 ? -14.333 -4.259 28.710 1.00 94.62 85 THR A O 1
ATOM 651 N N . GLY A 1 86 ? -13.207 -5.738 27.434 1.00 94.75 86 GLY A N 1
ATOM 652 C CA . GLY A 1 86 ? -13.692 -6.943 28.111 1.00 94.75 86 GLY A CA 1
ATOM 653 C C . GLY A 1 86 ? -13.399 -6.902 29.609 1.00 94.75 86 GLY A C 1
ATOM 654 O O . GLY A 1 86 ? -14.323 -6.895 30.415 1.00 94.75 86 GLY A O 1
ATOM 655 N N . ASN A 1 87 ? -12.134 -6.690 29.984 1.00 96.38 87 ASN A N 1
ATOM 656 C CA . ASN A 1 87 ? -11.728 -6.606 31.389 1.00 96.38 87 ASN A CA 1
ATOM 657 C C . ASN A 1 87 ? -12.475 -5.516 32.174 1.00 96.38 87 ASN A C 1
ATOM 659 O O . ASN A 1 87 ? -12.779 -5.688 33.358 1.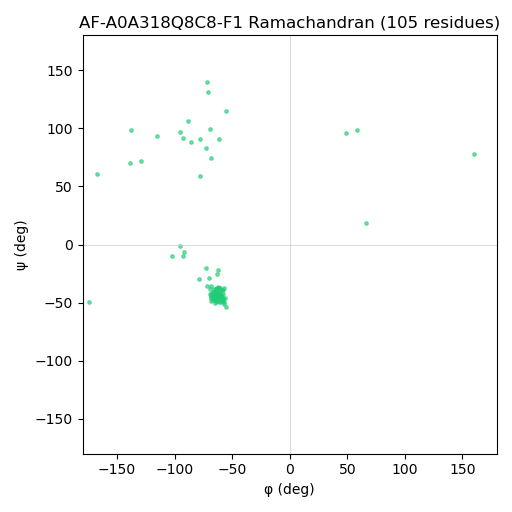00 96.38 87 ASN A O 1
ATOM 663 N N . LYS A 1 88 ? -12.755 -4.365 31.550 1.00 94.44 88 LYS A N 1
ATOM 664 C CA . LYS A 1 88 ? -13.537 -3.295 32.188 1.00 94.44 88 LYS A CA 1
ATOM 665 C C . LYS A 1 88 ? -14.991 -3.704 32.385 1.00 94.44 88 LYS A C 1
ATOM 667 O O . LYS A 1 88 ? -15.532 -3.449 33.460 1.00 94.44 88 LYS A O 1
ATOM 672 N N . MET A 1 89 ? -15.601 -4.332 31.384 1.00 92.94 89 MET A N 1
ATOM 673 C CA . MET A 1 89 ? -16.980 -4.811 31.465 1.00 92.94 89 MET A CA 1
ATOM 674 C C . MET A 1 89 ? -17.126 -5.914 32.512 1.00 92.94 89 MET A C 1
ATOM 676 O O . MET A 1 89 ? -18.050 -5.851 33.319 1.00 92.94 89 MET A O 1
ATOM 680 N N . ASP A 1 90 ? -16.176 -6.845 32.583 1.00 94.62 90 ASP A N 1
ATOM 681 C CA . ASP A 1 90 ? -16.156 -7.903 33.596 1.00 94.62 90 ASP A CA 1
ATOM 682 C C . ASP A 1 90 ? -16.048 -7.315 35.005 1.00 94.62 90 ASP A C 1
ATOM 684 O O . ASP A 1 90 ? -16.839 -7.636 35.894 1.00 94.62 90 ASP A O 1
ATOM 688 N N . ARG A 1 91 ? -15.117 -6.372 35.213 1.0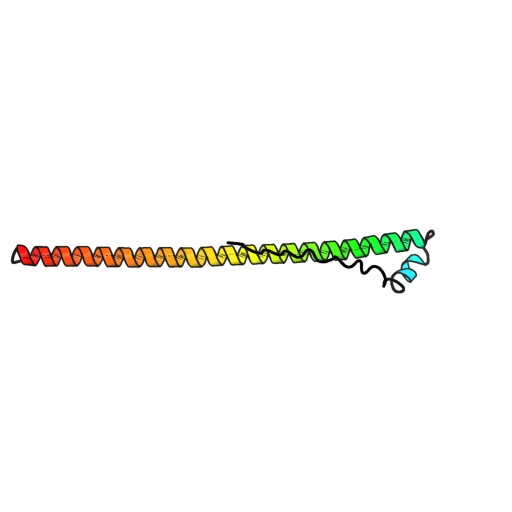0 93.56 91 ARG A N 1
ATOM 689 C CA . ARG A 1 91 ? -14.981 -5.663 36.497 1.00 93.56 91 ARG A CA 1
ATOM 690 C C . ARG A 1 91 ? -16.245 -4.902 36.873 1.00 93.56 91 ARG A C 1
ATOM 692 O O . ARG A 1 91 ? -16.636 -4.921 38.040 1.00 93.56 91 ARG A O 1
ATOM 699 N N . TRP A 1 92 ? -16.859 -4.217 35.911 1.00 94.19 92 TRP A N 1
ATOM 700 C CA . TRP A 1 92 ? -18.103 -3.494 36.139 1.00 94.19 92 TRP A CA 1
ATOM 701 C C . TRP A 1 92 ? -19.225 -4.457 36.532 1.00 94.19 92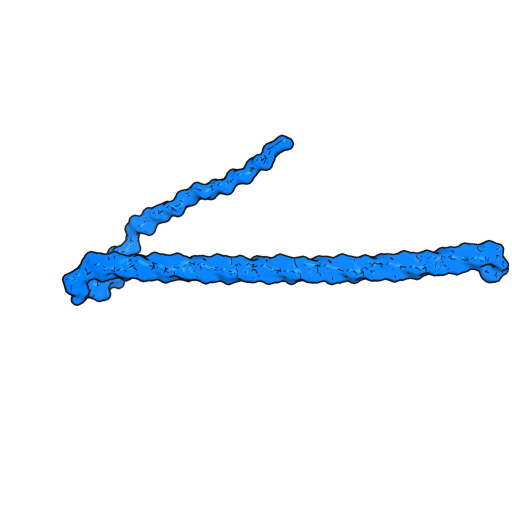 TRP A C 1
ATOM 703 O O . TRP A 1 92 ? -19.847 -4.258 37.570 1.00 94.19 92 TRP A O 1
ATOM 713 N N . SER A 1 93 ? -19.405 -5.550 35.788 1.00 92.31 93 SER A N 1
ATOM 714 C CA . SER A 1 93 ? -20.421 -6.568 36.062 1.00 92.31 93 SER A CA 1
ATOM 715 C C . SER A 1 93 ? -20.255 -7.188 37.451 1.00 92.31 93 SER A C 1
ATOM 717 O O . SER A 1 93 ? -21.212 -7.245 38.225 1.00 92.31 93 SER A O 1
ATOM 719 N N . HIS A 1 94 ? -19.028 -7.561 37.827 1.00 93.50 94 HIS A N 1
ATOM 720 C CA . HIS A 1 94 ? -18.740 -8.093 39.159 1.00 93.50 94 HIS A CA 1
ATOM 721 C C . HIS A 1 94 ? -19.045 -7.095 40.274 1.00 93.50 94 HIS A C 1
ATOM 723 O O . HIS A 1 94 ? -19.598 -7.474 41.312 1.00 93.50 94 HIS A O 1
ATOM 729 N N . LYS A 1 95 ? -18.689 -5.822 40.075 1.00 92.75 95 LYS A N 1
ATOM 730 C CA . LYS A 1 95 ? -18.940 -4.777 41.066 1.00 92.75 95 LYS A CA 1
ATOM 731 C C . LYS A 1 95 ? -20.430 -4.493 41.203 1.00 92.75 95 LYS A C 1
ATOM 733 O O . LYS A 1 95 ? -20.943 -4.548 42.313 1.00 92.75 95 LYS A O 1
ATOM 738 N N . THR A 1 96 ? -21.133 -4.300 40.092 1.00 92.00 96 THR A N 1
ATOM 739 C CA . THR A 1 96 ? -22.584 -4.101 40.081 1.00 92.00 96 THR A CA 1
ATOM 740 C C . THR A 1 96 ? -23.314 -5.293 40.692 1.00 92.00 96 THR A C 1
ATOM 742 O O . THR A 1 96 ? -24.194 -5.093 41.520 1.00 92.00 96 THR A O 1
ATOM 745 N N . GLY A 1 97 ? -22.924 -6.529 40.369 1.00 91.44 97 GLY A N 1
ATOM 746 C CA . GLY A 1 97 ? -23.506 -7.729 40.973 1.00 91.44 97 GLY A CA 1
ATOM 747 C C . GLY A 1 97 ? -23.263 -7.814 42.482 1.00 91.44 97 GLY A C 1
ATOM 748 O O . GLY A 1 97 ? -24.187 -8.108 43.239 1.00 91.44 97 GLY A O 1
ATOM 749 N N . SER A 1 98 ? -22.048 -7.495 42.934 1.00 91.12 98 SER A N 1
ATOM 750 C CA . SER A 1 98 ? -21.713 -7.469 44.364 1.00 91.12 98 SER A CA 1
ATOM 751 C C . SER A 1 98 ? -22.490 -6.387 45.114 1.00 91.12 98 SER A C 1
ATOM 753 O O . SER A 1 98 ? -23.048 -6.661 46.173 1.00 91.12 98 SER A O 1
ATOM 755 N N . ASP A 1 99 ? -22.558 -5.175 44.566 1.00 92.19 99 ASP A N 1
ATOM 756 C CA . ASP A 1 99 ? -23.263 -4.044 45.175 1.00 92.19 99 ASP A CA 1
ATOM 757 C C . ASP A 1 99 ? -24.775 -4.308 45.231 1.00 92.19 99 ASP A C 1
ATOM 759 O O . ASP A 1 99 ? -25.414 -4.075 46.257 1.00 92.19 99 ASP A O 1
ATOM 763 N N . MET A 1 100 ? -25.338 -4.891 44.169 1.00 90.19 100 MET A N 1
ATOM 764 C CA . MET A 1 100 ? -26.740 -5.299 44.133 1.00 90.19 100 MET A CA 1
ATOM 765 C C . MET A 1 100 ? -27.029 -6.414 45.150 1.00 90.19 100 MET A C 1
ATOM 767 O O . MET A 1 100 ? -28.028 -6.365 45.866 1.00 90.19 100 MET A O 1
ATOM 771 N N . SER A 1 101 ? -26.136 -7.401 45.270 1.00 90.19 101 SER A N 1
ATOM 772 C CA . SER A 1 101 ? -26.260 -8.462 46.275 1.00 90.19 101 SER A CA 1
ATOM 773 C C . SER A 1 101 ? -26.251 -7.894 47.695 1.00 90.19 101 SER A C 1
ATOM 775 O O . SER A 1 101 ? -27.055 -8.320 48.523 1.00 90.19 101 SER A O 1
ATOM 777 N N . LYS A 1 102 ? -25.380 -6.925 47.993 1.00 89.88 102 LYS A N 1
ATOM 778 C CA . LYS A 1 102 ? -25.354 -6.239 49.296 1.00 89.88 102 LYS A CA 1
ATOM 779 C C . LYS A 1 102 ? -26.649 -5.479 49.559 1.00 89.88 102 LYS A C 1
ATOM 781 O O . LYS A 1 102 ? -27.228 -5.615 50.632 1.00 89.88 102 LYS A O 1
ATOM 786 N N . PHE A 1 103 ? -27.155 -4.765 48.553 1.00 90.31 103 PHE A N 1
ATOM 787 C CA . PHE A 1 103 ? -28.418 -4.034 48.647 1.00 90.31 103 PHE A CA 1
ATOM 788 C C . PHE A 1 103 ? -29.593 -4.942 49.046 1.00 90.31 103 PHE A C 1
ATOM 790 O O . PHE A 1 103 ? -30.348 -4.601 49.952 1.00 90.31 103 PHE A O 1
ATOM 797 N N . PHE A 1 104 ? -29.727 -6.118 48.424 1.00 88.62 104 PHE A N 1
ATOM 798 C CA . PHE A 1 104 ? -30.826 -7.044 48.728 1.00 88.62 104 PHE A CA 1
ATOM 799 C C . PHE A 1 104 ? -30.624 -7.867 50.004 1.00 88.62 104 PHE A C 1
ATOM 801 O O . PHE A 1 104 ? -31.601 -8.253 50.641 1.00 88.62 104 PHE A O 1
ATOM 808 N N . THR A 1 105 ? -29.378 -8.170 50.377 1.00 91.06 105 THR A N 1
ATOM 809 C CA . THR A 1 105 ? -29.083 -9.017 51.548 1.00 91.06 105 THR A CA 1
ATOM 810 C C . THR A 1 105 ? -28.861 -8.227 52.838 1.00 91.06 105 THR A C 1
ATOM 812 O O . THR A 1 105 ? -28.806 -8.834 53.909 1.00 91.06 105 THR A O 1
ATOM 815 N N . GLY A 1 106 ? -28.756 -6.895 52.757 1.00 77.12 106 GLY A N 1
ATOM 816 C CA . GLY A 1 106 ? -28.607 -6.004 53.909 1.00 77.12 106 GLY A CA 1
ATOM 817 C C . GLY A 1 106 ? -27.286 -6.167 54.672 1.00 77.12 106 GLY A C 1
ATOM 818 O O . GLY A 1 106 ? -27.218 -5.758 55.830 1.00 77.12 106 GLY A O 1
ATOM 819 N N . LYS A 1 107 ? -26.267 -6.786 54.058 1.00 65.19 107 LYS A N 1
ATOM 820 C CA . LYS A 1 107 ? -24.903 -6.927 54.595 1.00 65.19 107 LYS A CA 1
ATOM 821 C C . LYS A 1 107 ? -23.904 -6.064 53.834 1.00 65.19 107 LYS A C 1
ATOM 823 O O . LYS A 1 107 ? -24.027 -5.978 52.593 1.00 65.19 107 LYS A O 1
#

pLDDT: mean 79.92, std 17.47, range [38.91, 96.38]

Radius of gyration: 34.16 Å; Cα contacts (8 Å, |Δi|>4): 10; chains: 1; bounding box: 66×18×95 Å

Solvent-accessible surface area (backbone atoms only — not comparable to full-atom values): 6439 Å² total; per-residue (Å²): 136,84,88,84,85,81,80,76,86,74,72,87,74,80,82,79,86,86,89,87,60,88,63,54,69,78,24,68,80,45,97,49,45,68,64,42,47,53,51,50,50,53,48,51,53,49,50,53,53,48,51,53,51,50,52,54,50,52,52,52,52,48,52,54,49,51,54,51,50,51,50,50,55,50,49,55,50,51,54,50,50,51,52,56,50,48,56,48,50,52,53,47,51,54,49,54,51,51,54,51,49,28,69,76,67,76,99

Secondary structure (DSSP, 8-state):
--------------------STTHHHHTTSSSHHHHHHHHHHHHHHHHHHHHHHHHHHHHHHHHHHHHHHHHHHHHHHHHHHHHHHHHHHHHHHHHHHHHHHHHHT-

Foldseek 3Di:
DDDDDPPDPDDPDPPPDDDPDPQQVVLVPPPDSVVSVVVVVVVVVVVVVVVVVVVVVVVVVVVVVVVVVVVVVVVVVVVVVVVVVVVVVVVVVVVVVVVVCCVVVVD

Mean predicted aligned error: 15.05 Å